Protein AF-A0A0L8J7W5-F1 (afdb_monomer_lite)

Foldseek 3Di:
DDDQDPAADPVRHHDDQVCCFQVPQVVVCCVVPVAPDDPDSDDDDDVCRTPVVVVVVVVVVDDDDDDD

Structure (mmCIF, N/CA/C/O backbone):
data_AF-A0A0L8J7W5-F1
#
_entry.id   AF-A0A0L8J7W5-F1
#
loo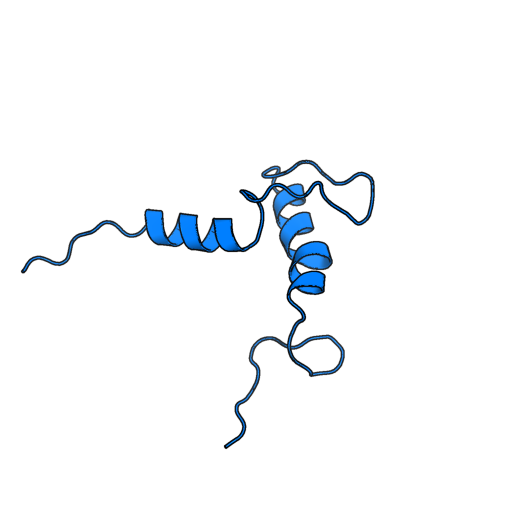p_
_atom_site.group_PDB
_atom_site.id
_atom_site.type_symbol
_atom_site.label_atom_id
_atom_site.label_alt_id
_atom_site.label_comp_id
_atom_site.label_asym_id
_atom_site.label_entity_id
_atom_site.label_seq_id
_atom_site.pdbx_PDB_ins_code
_atom_site.Cartn_x
_atom_site.Cartn_y
_atom_site.Cartn_z
_atom_site.occupancy
_atom_site.B_iso_or_equiv
_atom_site.auth_seq_id
_atom_site.auth_comp_id
_atom_site.auth_asym_id
_atom_site.auth_atom_id
_atom_site.pdbx_PDB_model_num
ATOM 1 N N . MET A 1 1 ? 28.988 -12.938 1.806 1.00 70.69 1 MET A N 1
ATOM 2 C CA . MET A 1 1 ? 27.807 -13.830 1.720 1.00 70.69 1 MET A CA 1
ATOM 3 C C . MET A 1 1 ? 26.632 -13.027 1.189 1.00 70.69 1 MET A C 1
ATOM 5 O O . MET A 1 1 ? 26.291 -12.025 1.804 1.00 70.69 1 MET A O 1
ATOM 9 N N . THR A 1 2 ? 26.035 -13.424 0.068 1.00 86.00 2 THR A N 1
ATOM 10 C CA . THR A 1 2 ? 24.783 -12.832 -0.433 1.00 86.00 2 THR A CA 1
ATOM 11 C C . THR A 1 2 ? 23.582 -13.562 0.177 1.00 86.00 2 THR A C 1
ATOM 13 O O . THR A 1 2 ? 23.678 -14.729 0.559 1.00 86.00 2 THR A O 1
ATOM 16 N N . LYS A 1 3 ? 22.456 -12.863 0.342 1.00 89.12 3 LYS A N 1
ATOM 17 C CA . LYS A 1 3 ? 21.207 -13.426 0.880 1.00 89.12 3 LYS A CA 1
ATOM 18 C C . LYS A 1 3 ? 20.113 -13.337 -0.180 1.00 89.12 3 LYS A C 1
ATOM 20 O O . LYS A 1 3 ? 20.100 -12.400 -0.974 1.00 89.12 3 LYS A O 1
ATOM 25 N N . ARG A 1 4 ? 19.198 -14.311 -0.187 1.00 91.88 4 ARG A N 1
ATOM 26 C CA . ARG A 1 4 ? 18.032 -14.311 -1.079 1.00 91.88 4 ARG A CA 1
ATOM 27 C C . ARG A 1 4 ? 17.014 -13.281 -0.592 1.00 91.88 4 ARG A C 1
ATOM 29 O O . ARG A 1 4 ? 16.666 -13.270 0.586 1.00 91.88 4 ARG A O 1
ATOM 36 N N . LEU A 1 5 ? 16.522 -12.451 -1.506 1.00 92.81 5 LEU A N 1
ATOM 37 C CA . LEU A 1 5 ? 15.416 -11.537 -1.239 1.00 92.81 5 LEU A CA 1
ATOM 38 C C . LEU A 1 5 ? 14.094 -12.312 -1.267 1.00 92.81 5 LEU A C 1
ATOM 40 O O . LEU A 1 5 ? 13.831 -13.044 -2.218 1.00 92.81 5 LEU A O 1
ATOM 44 N N . LEU A 1 6 ? 13.271 -12.150 -0.229 1.00 93.19 6 LEU A N 1
ATOM 45 C CA . LEU A 1 6 ? 11.913 -12.712 -0.190 1.00 93.19 6 LEU A CA 1
ATOM 46 C C . LEU A 1 6 ? 10.898 -11.802 -0.891 1.00 93.19 6 LEU A C 1
ATOM 48 O O . LEU A 1 6 ? 9.962 -12.286 -1.515 1.00 93.19 6 LEU A O 1
ATOM 52 N N . PHE A 1 7 ? 11.112 -10.488 -0.821 1.00 90.56 7 PHE A N 1
ATOM 53 C CA . PHE A 1 7 ? 10.304 -9.489 -1.510 1.00 90.56 7 PHE A CA 1
ATOM 54 C C . PHE A 1 7 ? 11.153 -8.830 -2.585 1.00 90.56 7 PHE A C 1
ATOM 56 O O . PHE A 1 7 ? 12.187 -8.226 -2.283 1.00 90.56 7 PHE A O 1
ATOM 63 N N . THR A 1 8 ? 10.719 -8.962 -3.833 1.00 93.44 8 THR A N 1
ATOM 64 C CA . THR A 1 8 ? 11.434 -8.440 -4.996 1.00 93.44 8 THR A CA 1
ATOM 65 C C . THR A 1 8 ? 10.541 -7.509 -5.799 1.00 93.44 8 THR A C 1
ATOM 67 O O . THR A 1 8 ? 9.325 -7.683 -5.860 1.00 93.44 8 THR A O 1
ATOM 70 N N . GLY A 1 9 ? 11.152 -6.473 -6.368 1.00 89.25 9 GLY A N 1
ATOM 71 C CA . GLY A 1 9 ? 10.506 -5.630 -7.362 1.00 89.25 9 GLY A CA 1
ATOM 72 C C . GLY A 1 9 ? 10.475 -6.308 -8.740 1.00 89.25 9 GLY A C 1
ATOM 73 O O . GLY A 1 9 ? 11.126 -7.336 -8.935 1.00 89.25 9 GLY A O 1
ATOM 74 N N . PRO A 1 10 ? 9.795 -5.703 -9.730 1.00 87.38 10 PRO A N 1
ATOM 75 C CA . PRO A 1 10 ? 9.613 -6.280 -11.069 1.00 87.38 10 PRO A CA 1
ATOM 76 C C . PRO A 1 10 ? 10.909 -6.658 -11.803 1.00 87.38 10 PRO A C 1
ATOM 78 O O . PRO A 1 10 ? 10.898 -7.530 -12.661 1.00 87.38 10 PRO A O 1
ATOM 81 N N . LEU A 1 11 ? 12.032 -6.018 -11.458 1.00 89.88 11 LEU A N 1
ATOM 82 C CA . LEU A 1 11 ? 13.350 -6.264 -12.056 1.00 89.88 11 LEU A CA 1
ATOM 83 C C . LEU A 1 11 ? 14.250 -7.175 -11.195 1.00 89.88 11 LEU A C 1
ATOM 85 O O . LEU A 1 11 ? 15.466 -7.175 -11.357 1.00 89.88 11 LEU A O 1
ATOM 89 N N . GLY A 1 12 ? 13.688 -7.903 -10.223 1.00 89.88 12 GLY A N 1
ATOM 90 C CA . GLY A 1 12 ? 14.424 -8.848 -9.366 1.00 89.88 12 GLY A CA 1
ATOM 91 C C . GLY A 1 12 ? 15.258 -8.213 -8.242 1.00 89.88 12 GLY A C 1
ATOM 92 O O . GLY A 1 12 ? 15.816 -8.925 -7.409 1.00 89.88 12 GLY A O 1
ATOM 93 N N . GLY A 1 13 ? 15.323 -6.879 -8.182 1.00 90.81 13 GLY A N 1
ATOM 94 C CA . GLY A 1 13 ? 15.919 -6.129 -7.074 1.00 90.81 13 GLY A CA 1
ATOM 95 C C . GLY A 1 13 ? 15.025 -6.081 -5.831 1.00 90.81 13 GLY A C 1
ATOM 96 O O . GLY A 1 13 ? 13.924 -6.626 -5.813 1.00 90.81 13 GLY A O 1
ATOM 97 N N . HIS A 1 14 ? 15.478 -5.395 -4.782 1.00 91.12 14 HIS A N 1
ATOM 98 C CA . HIS A 1 14 ? 14.652 -5.159 -3.596 1.00 91.12 14 HIS A CA 1
ATOM 99 C C . HIS A 1 14 ? 13.421 -4.310 -3.939 1.00 91.12 14 HIS A C 1
ATOM 101 O O . HIS A 1 14 ? 13.441 -3.493 -4.860 1.00 91.12 14 HIS A O 1
ATOM 107 N N . VAL A 1 15 ? 12.340 -4.490 -3.180 1.00 92.44 15 VAL A N 1
ATOM 108 C CA . VAL A 1 15 ? 11.169 -3.624 -3.312 1.00 92.44 15 VAL A CA 1
ATOM 109 C C . VAL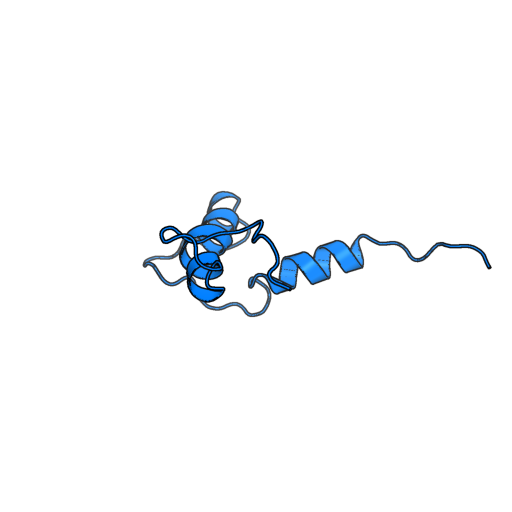 A 1 15 ? 11.484 -2.227 -2.769 1.00 92.44 15 VAL A C 1
ATOM 111 O O . VAL A 1 15 ? 11.960 -2.070 -1.643 1.00 92.44 15 VAL A O 1
ATOM 114 N N . TRP A 1 16 ? 11.208 -1.194 -3.562 1.00 89.75 16 TRP A N 1
ATOM 115 C CA . TRP A 1 16 ? 11.354 0.186 -3.113 1.00 89.75 16 TRP A CA 1
ATOM 116 C C . TRP A 1 16 ? 10.213 0.556 -2.174 1.00 89.75 16 TRP A C 1
ATOM 118 O O . TRP A 1 16 ? 9.039 0.428 -2.522 1.00 89.75 16 TRP A O 1
ATOM 128 N N . ARG A 1 17 ? 10.558 1.086 -0.996 1.00 87.50 17 ARG A N 1
ATOM 129 C CA . ARG A 1 17 ? 9.591 1.526 0.022 1.00 87.50 17 ARG A CA 1
ATOM 130 C C . ARG A 1 17 ? 8.513 2.446 -0.558 1.00 87.50 17 ARG A C 1
ATOM 132 O O . ARG A 1 17 ? 7.350 2.298 -0.211 1.00 87.50 17 ARG A O 1
ATOM 139 N N . THR A 1 18 ? 8.898 3.413 -1.392 1.00 86.19 18 THR A N 1
ATOM 140 C CA . THR A 1 18 ? 7.960 4.392 -1.966 1.00 86.19 18 THR A CA 1
ATOM 141 C C . THR A 1 18 ? 6.967 3.725 -2.915 1.00 86.19 18 THR A C 1
ATOM 143 O O . THR A 1 18 ? 5.771 3.911 -2.733 1.00 86.19 18 THR A O 1
ATOM 146 N N . SER A 1 19 ? 7.433 2.888 -3.847 1.00 87.06 19 SER A N 1
ATOM 147 C CA . SER A 1 19 ? 6.551 2.133 -4.751 1.00 87.06 19 SER A CA 1
ATOM 148 C C . SER A 1 19 ? 5.625 1.196 -3.981 1.00 87.06 19 SER A C 1
ATOM 150 O O . SER A 1 19 ? 4.425 1.189 -4.213 1.00 87.06 19 SER A O 1
ATOM 152 N N . LEU A 1 20 ? 6.142 0.475 -2.979 1.00 88.62 20 LEU A N 1
ATOM 153 C CA . LEU A 1 20 ? 5.307 -0.362 -2.115 1.00 88.62 20 LEU A CA 1
ATOM 154 C C . LEU A 1 20 ? 4.213 0.453 -1.405 1.00 88.62 20 LEU A C 1
ATOM 156 O O . LEU A 1 20 ? 3.075 -0.001 -1.294 1.00 88.62 20 LEU A O 1
ATOM 160 N N . ASN A 1 21 ? 4.555 1.652 -0.927 1.00 86.75 21 ASN A N 1
ATOM 161 C CA . ASN A 1 21 ? 3.631 2.510 -0.196 1.00 86.75 21 ASN A CA 1
ATOM 162 C C . ASN A 1 21 ? 2.514 3.071 -1.091 1.00 86.75 21 ASN A C 1
ATOM 164 O O . ASN A 1 21 ? 1.345 3.009 -0.713 1.00 86.75 21 ASN A O 1
ATOM 168 N N . GLU A 1 22 ? 2.875 3.623 -2.249 1.00 86.06 22 GLU A N 1
ATOM 169 C CA . GLU A 1 22 ? 1.923 4.287 -3.149 1.00 86.06 22 GLU A CA 1
ATOM 170 C C . GLU A 1 22 ? 1.139 3.296 -4.014 1.00 86.06 22 GLU A C 1
ATOM 172 O O . GLU A 1 22 ? -0.060 3.475 -4.195 1.00 86.06 22 GLU A O 1
ATOM 177 N N . ASP A 1 23 ? 1.776 2.230 -4.506 1.00 87.31 23 ASP A N 1
ATOM 178 C CA . ASP A 1 23 ? 1.159 1.343 -5.501 1.00 87.31 23 ASP A CA 1
ATOM 179 C C . ASP A 1 23 ? 0.411 0.153 -4.866 1.00 87.31 23 ASP A C 1
ATOM 181 O O . ASP A 1 23 ? -0.454 -0.447 -5.505 1.00 87.31 23 ASP A O 1
ATOM 185 N N . HIS A 1 24 ? 0.705 -0.196 -3.605 1.00 89.12 24 HIS A N 1
ATOM 186 C CA . HIS A 1 24 ? 0.109 -1.369 -2.946 1.00 89.12 24 HIS A CA 1
ATOM 187 C C . HIS A 1 24 ? -0.482 -1.078 -1.564 1.00 89.12 24 HIS A C 1
ATOM 189 O O . HIS A 1 24 ? -1.635 -1.426 -1.312 1.00 89.12 24 HIS A O 1
ATOM 195 N N . TRP A 1 25 ? 0.271 -0.438 -0.664 1.00 88.94 25 TRP A N 1
ATOM 196 C CA . TRP A 1 25 ? -0.162 -0.225 0.722 1.00 88.94 25 TRP A CA 1
ATOM 197 C C . TRP A 1 25 ? -1.374 0.706 0.825 1.00 88.94 25 TRP A C 1
ATOM 199 O O . TRP A 1 25 ? -2.426 0.303 1.321 1.00 88.94 25 TRP A O 1
ATOM 209 N N . LYS A 1 26 ? -1.251 1.945 0.336 1.00 87.94 26 LYS A N 1
ATOM 210 C CA . LYS A 1 26 ? -2.333 2.937 0.394 1.00 87.94 26 LYS A CA 1
ATOM 211 C C . LYS A 1 26 ? -3.579 2.496 -0.395 1.00 87.94 26 LYS A C 1
ATOM 213 O O . LYS A 1 26 ? -4.671 2.594 0.168 1.00 87.94 26 LYS A O 1
ATOM 218 N N . PRO A 1 27 ? -3.467 1.923 -1.612 1.00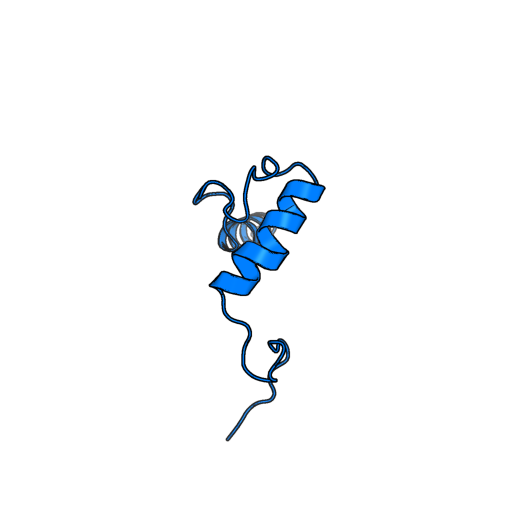 89.75 27 PRO A N 1
ATOM 219 C CA . PRO A 1 27 ? -4.622 1.360 -2.307 1.00 89.75 27 PRO A CA 1
ATOM 220 C C . PRO A 1 27 ? -5.323 0.244 -1.526 1.00 89.75 27 PRO A C 1
ATOM 222 O O . PRO A 1 27 ? -6.552 0.201 -1.501 1.00 89.75 27 PRO A O 1
ATOM 225 N N . ALA A 1 28 ? -4.575 -0.634 -0.846 1.00 91.12 28 ALA A N 1
ATOM 226 C CA . ALA A 1 28 ? -5.169 -1.679 -0.015 1.00 91.12 28 ALA A CA 1
ATOM 227 C C . ALA A 1 28 ? -5.959 -1.089 1.162 1.00 91.12 28 ALA A C 1
ATOM 229 O O . ALA A 1 28 ? -7.085 -1.519 1.402 1.00 91.12 28 ALA A O 1
ATOM 230 N N . LEU A 1 29 ? -5.412 -0.075 1.843 1.00 89.38 29 LEU A N 1
ATOM 231 C CA . LEU A 1 29 ? -6.111 0.631 2.921 1.00 89.38 29 LEU A CA 1
ATOM 232 C C . LEU A 1 29 ? -7.374 1.348 2.429 1.00 89.38 29 LEU A C 1
ATOM 234 O O . LEU A 1 29 ? -8.406 1.300 3.097 1.00 89.38 29 LEU A O 1
ATOM 238 N N . ALA A 1 30 ? -7.301 1.990 1.261 1.00 90.25 30 ALA A N 1
ATOM 239 C CA . ALA A 1 30 ? -8.441 2.678 0.665 1.00 90.25 30 ALA A CA 1
ATOM 240 C C . ALA A 1 30 ? -9.552 1.694 0.283 1.00 90.25 30 ALA A C 1
ATOM 242 O O . ALA A 1 30 ? -10.722 1.937 0.571 1.00 90.25 30 ALA A O 1
ATOM 243 N N . LYS A 1 31 ? -9.185 0.537 -0.285 1.00 92.00 31 LYS A N 1
ATOM 244 C CA . LYS A 1 31 ? -10.129 -0.527 -0.655 1.00 92.00 31 LYS A CA 1
ATOM 245 C C . LYS A 1 31 ? -10.956 -1.031 0.531 1.00 92.00 31 LYS A C 1
ATOM 247 O O . LYS A 1 31 ? -12.103 -1.419 0.336 1.00 92.00 31 LYS A O 1
ATOM 252 N N . VAL A 1 32 ? -10.388 -1.033 1.737 1.00 92.00 32 VAL A N 1
ATOM 253 C CA . VAL A 1 32 ? -11.081 -1.447 2.970 1.00 92.00 32 VAL A CA 1
ATOM 254 C C . VAL A 1 32 ? -11.617 -0.268 3.794 1.00 92.00 32 VAL A C 1
ATOM 256 O O . VAL A 1 32 ? -12.084 -0.470 4.910 1.00 92.00 32 VAL A O 1
ATOM 259 N N . GLY A 1 33 ? -11.553 0.960 3.268 1.00 89.62 33 GLY A N 1
ATOM 260 C CA . GLY A 1 33 ? -12.125 2.153 3.899 1.00 89.62 33 GLY A CA 1
ATOM 261 C C . GLY A 1 33 ? -11.348 2.709 5.097 1.00 89.62 33 GLY A C 1
ATOM 262 O O . GLY A 1 33 ? -11.865 3.574 5.797 1.00 89.62 33 GLY A O 1
ATOM 263 N N . VAL A 1 34 ? -10.112 2.256 5.342 1.00 87.56 34 VAL A N 1
ATOM 264 C CA . VAL A 1 34 ? -9.257 2.802 6.419 1.00 87.56 34 VAL A CA 1
ATOM 265 C C . VAL A 1 34 ? -8.804 4.225 6.089 1.00 87.56 34 VAL A C 1
ATOM 267 O O . VAL A 1 34 ? -8.635 5.053 6.983 1.00 87.56 34 VAL A O 1
ATOM 270 N N . ILE A 1 35 ? -8.609 4.510 4.799 1.00 86.75 35 ILE A N 1
ATOM 271 C CA . ILE A 1 35 ? -8.264 5.839 4.289 1.00 86.75 35 ILE A CA 1
ATOM 272 C C . ILE A 1 35 ? -9.195 6.205 3.129 1.00 86.75 35 ILE A C 1
ATOM 274 O O . ILE A 1 35 ? -9.713 5.306 2.463 1.00 86.75 35 ILE A O 1
ATOM 278 N N . PRO A 1 36 ? -9.383 7.498 2.822 1.00 85.19 36 PRO A N 1
ATOM 279 C CA . PRO A 1 36 ? -10.100 7.900 1.620 1.00 85.19 36 PRO A CA 1
ATOM 280 C C . PRO A 1 36 ? -9.389 7.427 0.345 1.00 85.19 36 PRO A C 1
ATOM 282 O O . PRO A 1 36 ? -8.156 7.453 0.249 1.00 85.19 36 PRO A O 1
ATOM 285 N N . THR A 1 37 ? -10.170 7.061 -0.672 1.00 85.75 37 THR A N 1
ATOM 286 C CA . THR A 1 37 ? -9.648 6.830 -2.023 1.00 85.75 37 THR A CA 1
ATOM 287 C C . THR A 1 37 ? -8.992 8.104 -2.540 1.00 85.75 37 THR A C 1
ATOM 289 O O . THR A 1 37 ? -9.575 9.189 -2.472 1.00 85.75 37 THR A O 1
ATOM 292 N N . ALA A 1 38 ? -7.765 7.987 -3.045 1.00 81.50 38 ALA A N 1
ATOM 293 C CA . ALA A 1 38 ? -7.081 9.132 -3.618 1.00 81.50 38 ALA A CA 1
ATOM 294 C C . ALA A 1 38 ? -7.770 9.597 -4.905 1.00 81.50 38 ALA A C 1
ATOM 296 O O . ALA A 1 38 ? -8.309 8.801 -5.672 1.00 81.50 38 ALA A O 1
ATOM 297 N N . LYS A 1 39 ? -7.724 10.910 -5.145 1.00 75.94 39 LYS A N 1
ATOM 298 C CA . LYS A 1 39 ? -8.183 11.518 -6.404 1.00 75.94 39 LYS A CA 1
ATOM 299 C C . LYS A 1 39 ? -7.135 11.411 -7.521 1.00 75.94 39 LYS A C 1
ATOM 301 O O . LYS A 1 39 ? -7.449 11.662 -8.678 1.00 75.94 39 LYS A O 1
ATOM 306 N N . SER A 1 40 ? -5.899 11.066 -7.171 1.00 75.19 40 SER A N 1
ATOM 307 C CA . SER A 1 40 ? -4.762 10.856 -8.068 1.00 75.19 40 SER A CA 1
ATOM 308 C C . SER A 1 40 ? -3.908 9.698 -7.537 1.00 75.19 40 SER A C 1
ATOM 310 O O . SER A 1 40 ? -4.283 9.044 -6.567 1.00 75.19 40 SER A O 1
ATOM 312 N N . ARG A 1 41 ? -2.745 9.435 -8.145 1.00 68.75 41 ARG A N 1
ATOM 313 C CA . ARG A 1 41 ? -1.807 8.412 -7.648 1.00 68.75 41 ARG A CA 1
ATOM 314 C C . ARG A 1 41 ? -1.309 8.697 -6.222 1.00 68.75 41 ARG A C 1
ATOM 316 O O . ARG A 1 41 ? -0.851 7.787 -5.543 1.00 68.75 41 ARG A O 1
ATOM 323 N N . GLU A 1 42 ? -1.402 9.939 -5.761 1.00 67.94 42 GLU A N 1
ATOM 324 C CA . GLU A 1 42 ? -0.924 10.346 -4.446 1.00 67.94 42 GLU A CA 1
ATOM 325 C C . GLU A 1 42 ? -2.080 10.377 -3.443 1.00 67.94 42 GLU A C 1
ATOM 327 O O . GLU A 1 42 ? -2.984 11.210 -3.521 1.00 67.94 42 GLU A O 1
ATOM 332 N N . HIS A 1 43 ? -2.044 9.484 -2.452 1.00 67.19 43 HIS A N 1
ATOM 333 C CA . HIS A 1 43 ? -2.917 9.628 -1.285 1.00 67.19 43 HIS A CA 1
ATOM 334 C C . HIS A 1 43 ? -2.345 10.687 -0.343 1.00 67.19 43 HIS A C 1
ATOM 336 O O . HIS A 1 43 ? -1.133 10.676 -0.088 1.00 67.19 43 HIS A O 1
ATOM 342 N N . THR A 1 44 ? -3.214 11.526 0.235 1.00 65.56 44 THR A N 1
ATOM 343 C CA . THR A 1 44 ? -2.848 12.502 1.271 1.00 65.56 44 THR A CA 1
ATOM 344 C C . THR A 1 44 ? -1.982 11.834 2.333 1.00 65.56 44 THR A C 1
ATOM 346 O O . THR A 1 44 ? -2.354 10.812 2.913 1.00 65.56 44 THR A O 1
ATOM 349 N N . ALA A 1 45 ? -0.794 12.388 2.560 1.00 59.94 45 ALA A N 1
ATOM 350 C CA . ALA A 1 45 ? 0.168 11.830 3.492 1.00 59.94 45 ALA A CA 1
ATOM 351 C C . ALA A 1 45 ? -0.302 12.038 4.940 1.00 59.94 45 ALA A C 1
ATOM 353 O O . ALA A 1 45 ? 0.055 13.018 5.586 1.00 59.94 45 ALA A O 1
ATOM 354 N N . ALA A 1 46 ? -1.076 11.098 5.478 1.00 62.97 46 ALA A N 1
ATOM 355 C CA . ALA A 1 46 ? -1.284 11.000 6.914 1.00 62.97 46 ALA A CA 1
ATOM 356 C C . ALA A 1 46 ? -0.164 10.137 7.507 1.00 62.97 46 ALA A C 1
ATOM 358 O O . ALA A 1 46 ? -0.024 8.952 7.194 1.00 62.97 46 ALA A O 1
ATOM 359 N N . ARG A 1 47 ? 0.66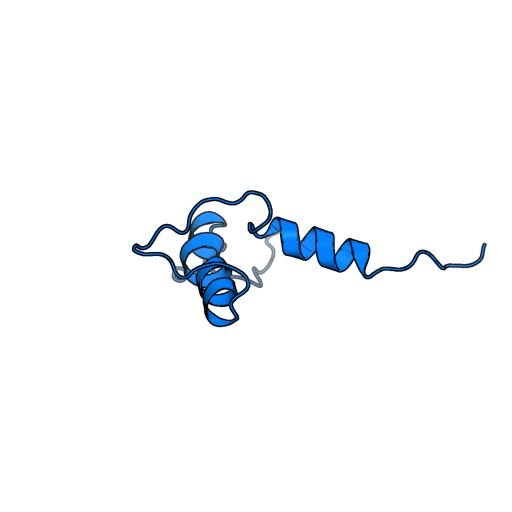1 10.734 8.373 1.00 63.56 47 ARG A N 1
ATOM 360 C CA . ARG A 1 47 ? 1.767 10.048 9.067 1.00 63.56 47 ARG A CA 1
ATOM 361 C C . ARG A 1 47 ? 1.276 8.833 9.870 1.00 63.56 47 ARG A C 1
ATOM 363 O O . ARG A 1 47 ? 1.998 7.849 10.000 1.00 63.56 47 ARG A O 1
ATOM 370 N N . GLU A 1 48 ? 0.028 8.892 10.323 1.00 65.06 48 GLU A N 1
ATOM 371 C CA . GLU A 1 48 ? -0.700 7.837 11.035 1.00 65.06 48 GLU A CA 1
ATOM 372 C C . GLU A 1 48 ? -1.166 6.683 10.136 1.00 65.06 48 GLU A C 1
ATOM 374 O O . GLU A 1 48 ? -1.546 5.637 10.645 1.00 65.06 48 GLU A O 1
ATOM 379 N N . GLN A 1 49 ? -1.127 6.845 8.811 1.00 68.50 49 GLN A N 1
ATOM 380 C CA . GLN A 1 49 ? -1.638 5.865 7.841 1.00 68.50 49 GLN A CA 1
ATOM 381 C C . GLN A 1 49 ? -0.532 5.280 6.944 1.00 68.50 49 GLN A C 1
ATOM 383 O O . GLN A 1 49 ? -0.782 4.457 6.061 1.00 68.50 49 GLN A O 1
ATOM 388 N N . GLY A 1 50 ? 0.723 5.673 7.177 1.00 75.25 50 GLY A N 1
ATOM 389 C CA . GLY A 1 50 ? 1.879 5.053 6.532 1.00 75.25 50 GLY A CA 1
ATOM 390 C C . GLY A 1 50 ? 2.138 3.629 7.039 1.00 75.25 50 GLY A C 1
ATOM 391 O O . GLY A 1 50 ? 1.615 3.212 8.068 1.00 75.25 50 GLY A O 1
ATOM 392 N N . MET A 1 51 ? 3.027 2.888 6.369 1.00 81.00 51 MET A N 1
ATOM 393 C CA . MET A 1 51 ? 3.345 1.484 6.711 1.00 81.00 51 MET A CA 1
ATOM 394 C C . MET A 1 51 ? 3.788 1.245 8.173 1.00 81.00 51 MET A C 1
ATOM 396 O O . MET A 1 51 ? 3.730 0.122 8.667 1.00 81.00 51 MET A O 1
ATOM 400 N N . HIS A 1 52 ? 4.222 2.287 8.893 1.00 85.38 52 HIS A N 1
ATOM 401 C CA . HIS A 1 52 ? 4.587 2.182 10.311 1.00 85.38 52 HIS A CA 1
ATOM 402 C C . HIS A 1 52 ? 3.376 1.988 11.231 1.00 85.38 52 HIS A C 1
ATOM 404 O O . HIS A 1 52 ? 3.521 1.402 12.304 1.00 85.38 52 HIS A O 1
ATOM 410 N N . ALA A 1 53 ? 2.187 2.418 10.804 1.00 83.31 53 ALA A N 1
ATOM 411 C CA . ALA A 1 53 ? 0.947 2.251 11.550 1.00 83.31 53 ALA A CA 1
ATOM 412 C C . ALA A 1 53 ? 0.660 0.773 11.839 1.00 83.31 53 ALA A C 1
ATOM 414 O O . ALA A 1 53 ? 0.357 0.411 12.973 1.00 83.31 53 ALA A O 1
ATOM 415 N N . LEU A 1 54 ? 0.882 -0.101 10.850 1.00 83.06 54 LEU A N 1
ATOM 416 C CA . LEU A 1 54 ? 0.690 -1.542 11.009 1.00 83.06 54 LEU A CA 1
ATOM 417 C C . LEU A 1 54 ? 1.634 -2.139 12.057 1.00 83.06 54 LEU A C 1
ATOM 419 O O . LEU A 1 54 ? 1.225 -2.954 12.882 1.00 83.06 54 LEU A O 1
ATOM 423 N N . ARG A 1 55 ? 2.898 -1.704 12.066 1.00 83.69 55 ARG A N 1
ATOM 424 C CA . ARG A 1 55 ? 3.868 -2.136 13.079 1.00 83.69 55 ARG A CA 1
ATOM 425 C C . ARG A 1 55 ? 3.442 -1.689 14.476 1.00 83.69 55 ARG A C 1
ATOM 427 O O . ARG A 1 55 ? 3.573 -2.463 15.423 1.00 83.69 55 ARG A O 1
ATOM 434 N N . HIS A 1 56 ? 2.953 -0.456 14.614 1.00 85.62 56 HIS A N 1
ATOM 435 C CA . HIS A 1 56 ? 2.447 0.048 15.890 1.00 85.62 56 HIS A CA 1
ATOM 436 C C . HIS A 1 56 ? 1.206 -0.715 16.355 1.00 85.62 56 HIS A C 1
ATOM 438 O O . HIS A 1 56 ? 1.161 -1.101 17.520 1.00 85.62 56 HIS A O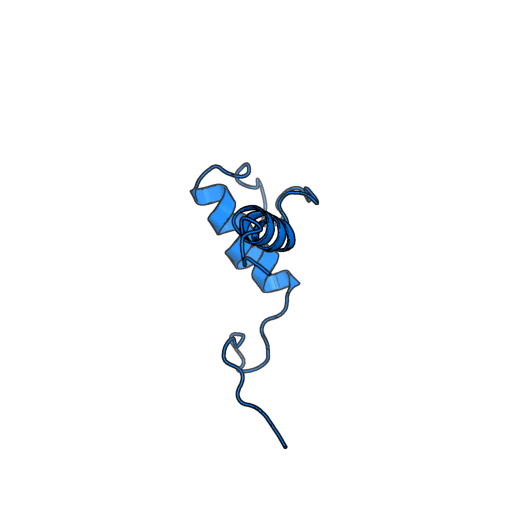 1
ATOM 444 N N . PHE A 1 57 ? 0.273 -1.006 15.448 1.00 83.25 57 PHE A N 1
ATOM 445 C CA . PHE A 1 57 ? -0.905 -1.822 15.728 1.00 83.25 57 PHE A CA 1
ATOM 446 C C . PHE A 1 57 ? -0.520 -3.220 16.225 1.00 83.25 57 PHE A C 1
ATOM 448 O O . PHE A 1 57 ? -0.930 -3.621 17.309 1.00 83.25 57 PHE A O 1
ATOM 455 N N . TYR A 1 58 ? 0.351 -3.932 15.503 1.00 82.06 58 TYR A N 1
ATOM 456 C CA . TYR A 1 58 ? 0.786 -5.269 15.920 1.00 82.06 58 TYR A CA 1
ATOM 457 C C . TYR A 1 58 ? 1.536 -5.255 17.260 1.00 82.06 58 TYR A C 1
ATOM 459 O O . TYR A 1 58 ? 1.376 -6.159 18.076 1.00 82.06 58 TYR A O 1
ATOM 467 N N . ARG A 1 59 ? 2.336 -4.211 17.522 1.00 80.19 59 ARG A N 1
ATOM 468 C CA . ARG A 1 59 ? 2.970 -4.025 18.833 1.00 80.19 59 ARG A CA 1
ATOM 469 C C . ARG A 1 59 ? 1.931 -3.822 19.938 1.00 80.19 59 ARG A C 1
ATOM 471 O O . ARG A 1 59 ? 2.116 -4.373 21.012 1.00 80.19 59 ARG A O 1
ATOM 478 N N . ALA A 1 60 ? 0.875 -3.051 19.686 1.00 78.62 60 ALA A N 1
ATOM 479 C CA . ALA A 1 60 ? -0.198 -2.819 20.652 1.00 78.62 60 ALA A CA 1
ATOM 480 C C . ALA A 1 60 ? -1.053 -4.075 20.910 1.00 78.62 60 ALA A C 1
ATOM 482 O O . ALA A 1 60 ? -1.578 -4.232 22.004 1.00 78.62 60 ALA A O 1
ATOM 483 N N . LEU A 1 61 ? -1.152 -4.988 19.935 1.00 81.19 61 LEU A N 1
ATOM 484 C CA . LEU A 1 61 ? -1.821 -6.285 20.094 1.00 81.19 61 LEU A CA 1
ATOM 485 C C . LEU A 1 61 ? -1.031 -7.304 20.923 1.00 81.19 61 LEU A C 1
ATOM 487 O O . LEU A 1 61 ? -1.576 -8.361 21.230 1.00 81.19 61 LEU A O 1
ATOM 491 N N . ARG A 1 62 ? 0.239 -7.043 21.257 1.00 69.75 62 ARG A N 1
ATOM 492 C CA . ARG A 1 62 ? 0.990 -7.890 22.189 1.00 69.75 62 ARG A CA 1
ATOM 493 C C . ARG A 1 62 ? 0.689 -7.441 23.622 1.00 69.75 62 ARG A C 1
ATOM 495 O O . ARG A 1 62 ? 1.261 -6.435 24.040 1.00 69.75 62 ARG A O 1
ATOM 502 N N . PRO A 1 63 ? -0.159 -8.158 24.381 1.00 62.44 63 PRO A N 1
ATOM 503 C CA . PRO A 1 63 ? -0.208 -7.970 25.819 1.00 62.44 63 PRO A CA 1
ATOM 504 C C . PRO A 1 63 ? 1.150 -8.365 26.415 1.00 62.44 63 PRO A C 1
ATOM 506 O O . PRO A 1 63 ? 1.736 -9.387 26.054 1.00 62.44 63 PRO A O 1
ATOM 509 N N . ASP A 1 64 ? 1.659 -7.522 27.306 1.00 66.81 64 ASP A N 1
ATOM 510 C CA . ASP A 1 64 ? 2.648 -7.916 28.305 1.00 66.81 64 ASP A CA 1
ATOM 511 C C . ASP A 1 64 ? 2.071 -9.074 29.140 1.00 66.81 64 ASP A C 1
ATOM 513 O O . ASP A 1 64 ? 0.934 -8.995 29.607 1.00 66.81 64 ASP A O 1
ATOM 517 N N . GLY A 1 65 ? 2.828 -10.166 29.273 1.00 62.22 65 GLY A N 1
ATOM 518 C CA . GLY A 1 65 ? 2.390 -11.3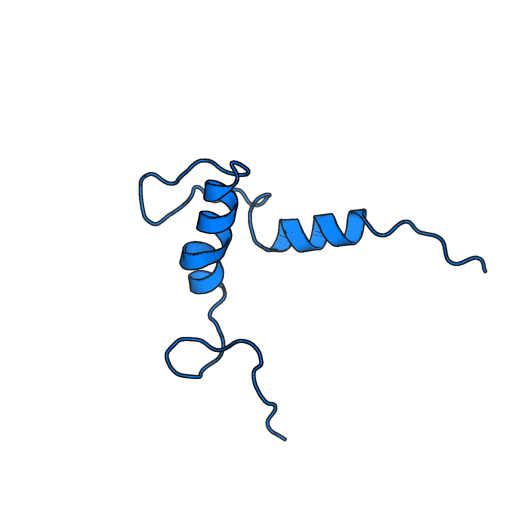44 30.013 1.00 62.22 65 GLY A CA 1
ATOM 519 C C . GLY A 1 65 ? 3.314 -12.558 29.917 1.00 62.22 65 GLY A C 1
ATOM 520 O O . GLY A 1 65 ? 2.821 -13.668 29.740 1.00 62.22 65 GLY A O 1
ATOM 521 N N . SER A 1 66 ? 4.639 -12.391 30.028 1.00 45.28 66 SER A N 1
ATOM 522 C CA . SER A 1 66 ? 5.479 -13.488 30.539 1.00 45.28 66 SER A CA 1
ATOM 523 C C . SER A 1 66 ? 5.572 -13.332 32.061 1.00 45.28 66 SER A C 1
ATOM 525 O O . SER A 1 66 ? 6.080 -12.296 32.502 1.00 45.28 66 SER A O 1
ATOM 527 N N . PRO A 1 67 ? 5.111 -14.293 32.881 1.00 52.25 67 PRO A N 1
ATOM 528 C CA . PRO A 1 67 ? 5.436 -14.261 34.298 1.00 52.25 67 PRO A CA 1
ATOM 529 C C . PRO A 1 67 ? 6.952 -14.420 34.475 1.00 52.25 67 PRO A C 1
ATOM 531 O O . PRO A 1 67 ? 7.601 -15.106 33.684 1.00 52.25 67 PRO A O 1
ATOM 534 N N . ARG A 1 68 ? 7.485 -13.717 35.480 1.00 46.84 68 ARG A N 1
ATOM 535 C CA . ARG A 1 68 ? 8.881 -13.799 35.930 1.00 46.84 68 ARG A CA 1
ATOM 536 C C . ARG A 1 68 ? 9.293 -15.226 36.268 1.00 46.84 68 ARG A C 1
ATOM 538 O O . ARG A 1 68 ? 8.435 -15.956 36.810 1.00 46.84 68 ARG A O 1
#

Sequence (68 aa):
MTKRLLFTGPLGGHVWRTSLNEDHWKPALAKVGVIPTAKSREHTAAREQGMHALRHFYRALRPDGSPR

Secondary structure (DSSP, 8-state):
-----SSB-TTSSBPPHHHIIIIIIHHHHHHTTSSPPPSSS-----GGGSTHHHHHHHHHTS------

Organism: Streptomyces viridochromogenes (NCBI:txid1938)

pLDDT: mean 80.78, std 11.77, range [45.28, 93.44]

Radius of gyration: 16.05 Å; chains: 1; bounding box: 40×27×48 Å